Protein AF-A0A4Q3VC29-F1 (afdb_monomer_lite)

pLDDT: mean 74.23, std 16.16, range [42.59, 95.75]

Sequence (102 aa):
MNRKLITTAVLTGAAAFAPSAFAQTTDWTGLYVGVQAGLAKELGKTDRVAFDTNRDGNFNDTVRTTLGADAFSPGFCQGIAKGTTPAAGCRYGADENLGYGV

Radius of gyration: 24.43 Å; chains: 1; bounding box: 48×35×63 Å

Foldseek 3Di:
DDPPPPVPVVVVVVVVVPVVVVQPDPPHDDDDDDKDKDFDDDDDDDPFDFCDPPPPPDRHDFDADPVGHRPQPPGDECADQPDPHCVNPHDHPVVGRMDMDD

Secondary structure (DSSP, 8-state):
--TTSSHHHHHHHHGGG-GGGGG-STT--S-----EEEE--------SPPB-SS-SS---BPPB-TTSSBTTTT---SSEESSSSGGG-EE-----SEEEE-

Structure (mmCIF, N/CA/C/O backbone):
data_AF-A0A4Q3VC29-F1
#
_entry.id   AF-A0A4Q3VC29-F1
#
loop_
_atom_site.group_PDB
_atom_site.id
_atom_site.type_symbol
_atom_site.label_atom_id
_atom_site.label_alt_id
_atom_site.label_comp_id
_atom_site.label_asym_id
_atom_site.label_entity_id
_atom_site.label_seq_id
_atom_site.pdbx_PDB_ins_code
_atom_site.Cartn_x
_atom_site.Cartn_y
_atom_site.Cartn_z
_atom_site.occupancy
_atom_site.B_iso_or_equiv
_atom_site.auth_seq_id
_atom_site.auth_comp_id
_atom_site.auth_asym_id
_atom_site.auth_atom_id
_atom_site.pdbx_PDB_model_num
ATOM 1 N N . MET A 1 1 ? 11.291 -9.204 35.915 1.00 43.94 1 MET A N 1
ATOM 2 C CA . MET A 1 1 ? 10.317 -8.121 36.191 1.00 43.94 1 MET A CA 1
ATOM 3 C C . MET A 1 1 ? 9.031 -8.389 35.421 1.00 43.94 1 MET A C 1
ATOM 5 O O . MET A 1 1 ? 9.073 -8.705 34.238 1.00 43.94 1 MET A O 1
ATOM 9 N N . ASN A 1 2 ? 7.909 -8.358 36.134 1.00 42.59 2 ASN A N 1
ATOM 10 C CA . ASN A 1 2 ? 6.664 -9.054 35.814 1.00 42.59 2 ASN A CA 1
ATOM 11 C C . ASN A 1 2 ? 5.750 -8.234 34.882 1.00 42.59 2 ASN A C 1
ATOM 13 O O . ASN A 1 2 ? 5.061 -7.331 35.338 1.00 42.59 2 ASN A O 1
ATOM 17 N N . ARG A 1 3 ? 5.675 -8.585 33.588 1.00 52.34 3 ARG A N 1
ATOM 18 C CA . ARG A 1 3 ? 4.746 -7.971 32.604 1.00 52.34 3 ARG A CA 1
ATOM 19 C C . ARG A 1 3 ? 3.291 -8.464 32.690 1.00 52.34 3 ARG A C 1
ATOM 21 O O . ARG A 1 3 ? 2.453 -7.986 31.937 1.00 52.34 3 ARG A O 1
ATOM 28 N N . LYS A 1 4 ? 2.976 -9.414 33.578 1.00 49.16 4 LYS A N 1
ATOM 29 C CA . LYS A 1 4 ? 1.670 -10.105 33.610 1.00 49.16 4 LYS A CA 1
ATOM 30 C C . LYS A 1 4 ? 0.578 -9.419 34.445 1.00 49.16 4 LYS A C 1
ATOM 32 O O . LYS A 1 4 ? -0.555 -9.874 34.416 1.00 49.16 4 LYS A O 1
ATOM 37 N N . LEU A 1 5 ? 0.894 -8.346 35.172 1.00 50.22 5 LEU A N 1
ATOM 38 C CA . LEU A 1 5 ? -0.043 -7.718 36.119 1.00 50.22 5 LEU A CA 1
ATOM 39 C C . LEU A 1 5 ? -0.779 -6.484 35.577 1.00 50.22 5 LEU A C 1
ATOM 41 O O . LEU A 1 5 ? -1.750 -6.052 36.185 1.00 50.22 5 LEU A O 1
ATOM 45 N N . ILE A 1 6 ? -0.369 -5.937 34.430 1.00 53.12 6 ILE A N 1
ATOM 46 C CA . ILE A 1 6 ? -0.949 -4.688 33.904 1.00 53.12 6 ILE A CA 1
ATOM 47 C C . ILE A 1 6 ? -2.198 -4.952 33.038 1.00 53.12 6 ILE A C 1
ATOM 49 O O . ILE A 1 6 ? -3.068 -4.094 32.932 1.00 53.12 6 ILE A O 1
ATOM 53 N N . THR A 1 7 ? -2.352 -6.152 32.468 1.00 50.53 7 THR A N 1
ATOM 54 C CA . THR A 1 7 ? -3.447 -6.463 31.527 1.00 50.53 7 THR A CA 1
ATOM 55 C C . THR A 1 7 ? -4.818 -6.616 32.198 1.00 50.53 7 THR A C 1
ATOM 57 O O . THR A 1 7 ? -5.830 -6.281 31.591 1.00 50.53 7 THR A O 1
ATOM 60 N N . THR A 1 8 ? -4.883 -7.065 33.454 1.00 47.84 8 THR A N 1
ATOM 61 C CA . THR A 1 8 ? -6.170 -7.344 34.118 1.00 47.84 8 THR A CA 1
ATOM 62 C C . THR A 1 8 ? -6.872 -6.080 34.626 1.00 47.84 8 THR A C 1
ATOM 64 O O . THR A 1 8 ? -8.092 -6.062 34.705 1.00 47.84 8 THR A O 1
ATOM 67 N N . ALA A 1 9 ? -6.142 -4.999 34.921 1.00 49.22 9 ALA A N 1
ATOM 68 C CA . ALA A 1 9 ? -6.730 -3.788 35.505 1.00 49.22 9 ALA A CA 1
ATOM 69 C C . ALA A 1 9 ? -7.502 -2.912 34.495 1.00 49.22 9 ALA A C 1
ATOM 71 O O . ALA A 1 9 ? -8.382 -2.150 34.890 1.00 49.22 9 ALA A O 1
ATOM 72 N N . VAL A 1 10 ? -7.207 -3.027 33.196 1.00 52.69 10 VAL A N 1
ATOM 73 C CA . VAL A 1 10 ? -7.839 -2.189 32.158 1.00 52.69 10 VAL A CA 1
ATOM 74 C C . VAL A 1 10 ? -9.265 -2.656 31.837 1.00 52.69 10 VAL A C 1
ATOM 76 O O . VAL A 1 10 ? -10.138 -1.830 31.583 1.00 52.69 10 VAL A O 1
ATOM 79 N N . LEU A 1 11 ? -9.540 -3.963 31.918 1.00 50.81 11 LEU A N 1
ATOM 80 C CA . LEU A 1 11 ? -10.870 -4.520 31.637 1.00 50.81 11 LEU A CA 1
ATOM 81 C C . LEU A 1 11 ? -11.876 -4.261 32.767 1.00 50.81 11 LEU A C 1
ATOM 83 O O . LEU A 1 11 ? -13.039 -3.980 32.492 1.00 50.81 11 LEU A O 1
ATOM 87 N N . THR A 1 12 ? -11.444 -4.302 34.029 1.00 51.75 12 THR A N 1
ATOM 88 C CA . THR A 1 12 ? -12.342 -4.109 35.181 1.00 51.75 12 THR A CA 1
ATOM 89 C C . THR A 1 12 ? -12.698 -2.642 35.429 1.00 51.75 12 THR A C 1
ATOM 91 O O . THR A 1 12 ? -13.749 -2.363 35.997 1.00 51.75 12 THR A O 1
ATOM 94 N N . GLY A 1 13 ? -11.856 -1.697 34.995 1.00 51.38 13 GLY A N 1
ATOM 95 C CA . GLY A 1 13 ? -12.117 -0.259 35.127 1.00 51.38 13 GLY A CA 1
ATOM 96 C C . GLY A 1 13 ? -13.056 0.307 34.057 1.00 51.38 13 GLY A C 1
ATOM 97 O O . GLY A 1 13 ? -13.825 1.219 34.345 1.00 51.38 13 GLY A O 1
ATOM 98 N N . ALA A 1 14 ? -13.048 -0.250 32.840 1.00 54.09 14 ALA A N 1
ATOM 99 C CA . ALA A 1 14 ? -13.849 0.262 31.723 1.00 54.09 14 ALA A CA 1
ATOM 100 C C . ALA A 1 14 ? -15.368 0.162 31.965 1.00 54.09 14 ALA A C 1
ATOM 102 O O . ALA A 1 14 ? -16.117 1.045 31.553 1.00 54.09 14 ALA A O 1
ATOM 103 N N . ALA A 1 15 ? -15.823 -0.868 32.686 1.00 53.09 15 ALA A N 1
ATOM 104 C CA . ALA A 1 15 ? -17.241 -1.063 32.990 1.00 53.09 15 ALA A CA 1
ATOM 105 C C . ALA A 1 15 ? -17.821 0.021 33.922 1.00 53.09 15 ALA A C 1
ATOM 107 O O . ALA A 1 15 ? -19.007 0.328 33.840 1.00 53.09 15 ALA A O 1
ATOM 108 N N . ALA A 1 16 ? -16.994 0.635 34.776 1.00 55.47 16 ALA A N 1
ATOM 109 C CA . ALA A 1 16 ? -17.433 1.677 35.708 1.00 55.47 16 ALA A CA 1
ATOM 110 C C . ALA A 1 16 ? -17.610 3.061 35.047 1.00 55.47 16 ALA A C 1
ATOM 112 O O . ALA A 1 16 ? -18.254 3.932 35.626 1.00 55.47 16 ALA A O 1
ATOM 113 N N . PHE A 1 17 ? -17.076 3.260 33.835 1.00 54.44 17 PHE A N 1
ATOM 114 C CA . PHE A 1 17 ? -17.143 4.519 33.079 1.00 54.44 17 PHE A CA 1
ATOM 115 C C . PHE A 1 17 ? -18.022 4.431 31.820 1.00 54.44 17 PHE A C 1
ATOM 117 O O . PHE A 1 17 ? -17.950 5.306 30.960 1.00 54.44 17 PHE A O 1
ATOM 124 N N . ALA A 1 18 ? -18.869 3.402 31.708 1.00 57.47 18 ALA A N 1
ATOM 125 C CA . ALA A 1 18 ? -19.815 3.232 30.606 1.00 57.47 18 ALA A CA 1
ATOM 126 C C . ALA A 1 18 ? -21.266 3.462 31.081 1.00 57.47 18 ALA A C 1
ATOM 128 O O . ALA A 1 18 ? -22.019 2.496 31.213 1.00 57.47 18 ALA A O 1
ATOM 129 N N . PRO A 1 19 ? -21.704 4.715 31.337 1.00 57.78 19 PRO A N 1
ATOM 130 C CA . PRO A 1 19 ? -23.096 5.015 31.693 1.00 57.78 19 PRO A CA 1
ATOM 131 C C . PRO A 1 19 ? -24.095 4.474 30.651 1.00 57.78 19 PRO A C 1
ATOM 133 O O . PRO A 1 19 ? -25.207 4.086 30.998 1.00 57.78 19 PRO A O 1
ATOM 136 N N . SER A 1 20 ? -23.665 4.355 29.390 1.00 57.38 20 SER A N 1
ATOM 137 C CA . SER A 1 20 ? -24.401 3.723 28.291 1.00 57.38 20 SER A CA 1
ATOM 138 C C . SER A 1 20 ? -24.739 2.246 28.519 1.00 57.38 20 SER A C 1
ATOM 140 O O . SER A 1 20 ? -25.774 1.792 28.040 1.00 57.38 20 SER A O 1
ATOM 142 N N . ALA A 1 21 ? -23.922 1.492 29.262 1.00 58.00 21 ALA A N 1
ATOM 143 C CA . ALA A 1 21 ? -24.203 0.090 29.580 1.00 58.00 21 ALA A CA 1
ATOM 144 C C . ALA A 1 21 ? -25.391 -0.056 30.553 1.00 58.00 21 ALA A C 1
ATOM 146 O O . ALA A 1 21 ? -26.137 -1.027 30.475 1.00 58.00 21 ALA A O 1
ATOM 147 N N . PHE A 1 22 ? -25.623 0.939 31.418 1.00 57.69 22 PHE A N 1
ATOM 148 C CA . PHE A 1 22 ? -26.772 0.970 32.335 1.00 57.69 22 PHE A CA 1
ATOM 149 C C . PHE A 1 22 ? -28.092 1.332 31.635 1.00 57.69 22 PHE A C 1
ATOM 151 O O . PHE A 1 22 ? -29.161 1.095 32.190 1.00 57.69 22 PHE A O 1
ATOM 158 N N . ALA A 1 23 ? -28.020 1.865 30.412 1.00 59.12 23 ALA A N 1
ATOM 159 C CA . ALA A 1 23 ? -29.162 2.172 29.553 1.00 59.12 23 ALA A CA 1
ATOM 160 C C . ALA A 1 23 ? -29.523 1.027 28.582 1.00 59.12 23 ALA A C 1
ATOM 162 O O . ALA A 1 23 ? -30.377 1.203 27.721 1.00 59.12 23 ALA A O 1
ATOM 163 N N . GLN A 1 24 ? -28.889 -0.148 28.691 1.00 64.81 24 GLN A N 1
ATOM 164 C CA . GLN A 1 24 ? -29.152 -1.293 27.803 1.00 64.81 24 GLN A CA 1
ATOM 165 C C . GLN A 1 24 ? -30.439 -2.065 28.139 1.00 64.81 24 GLN A C 1
ATOM 167 O O . GLN A 1 24 ? -30.698 -3.114 27.548 1.00 64.81 24 GLN A O 1
ATOM 172 N N . THR A 1 25 ? -31.247 -1.584 29.088 1.00 70.06 25 THR A N 1
ATOM 173 C CA . THR A 1 25 ? -32.563 -2.167 29.355 1.00 70.06 25 THR A CA 1
ATOM 174 C C . THR A 1 25 ? -33.545 -1.740 28.268 1.00 70.06 25 THR A C 1
ATOM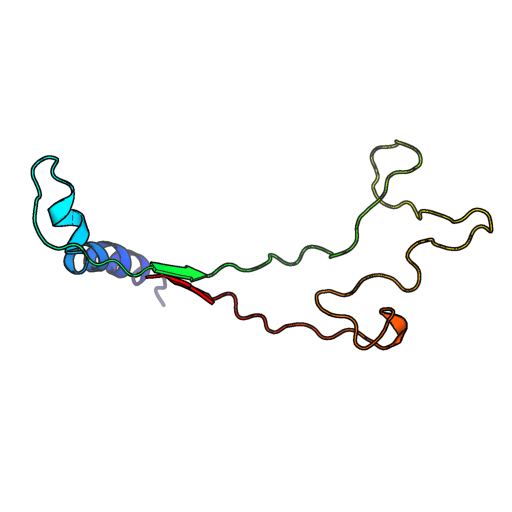 176 O O . THR A 1 25 ? -33.469 -0.635 27.733 1.00 70.06 25 THR A O 1
ATOM 179 N N . THR A 1 26 ? -34.498 -2.609 27.942 1.00 68.31 26 THR A N 1
ATOM 180 C CA . THR A 1 26 ? -35.533 -2.343 26.927 1.00 68.31 26 THR A CA 1
ATOM 181 C C . THR A 1 26 ? -36.436 -1.157 27.263 1.00 68.31 26 THR A C 1
ATOM 183 O O . THR A 1 26 ? -37.140 -0.657 26.392 1.00 68.31 26 THR A O 1
ATOM 186 N N . ASP A 1 27 ? -36.395 -0.702 28.514 1.00 78.94 27 ASP A N 1
ATOM 187 C CA . ASP A 1 27 ? -37.357 0.227 29.098 1.00 78.94 27 ASP A CA 1
ATOM 188 C C . ASP A 1 27 ? -36.739 1.622 29.330 1.00 78.94 27 ASP A C 1
ATOM 190 O O . ASP A 1 27 ? -37.366 2.501 29.923 1.00 78.94 27 ASP A O 1
ATOM 194 N N . TRP A 1 28 ? -35.490 1.839 28.900 1.00 79.06 28 TRP A N 1
ATOM 195 C CA . TRP A 1 28 ? -34.784 3.108 29.067 1.00 79.06 28 TRP A CA 1
ATOM 196 C C . TRP A 1 28 ? -35.318 4.201 28.127 1.00 79.06 28 TRP A C 1
ATOM 198 O O . TRP A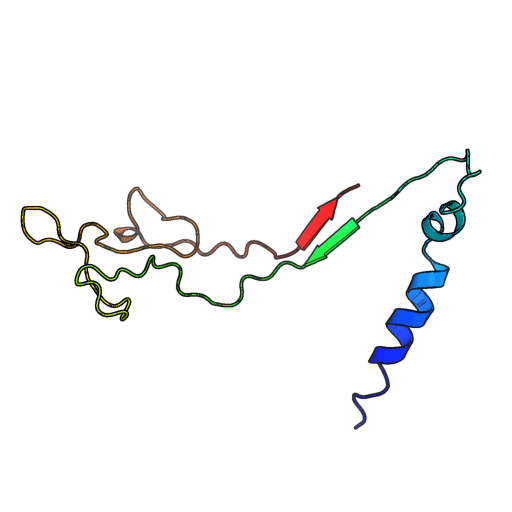 1 28 ? -35.348 4.039 26.910 1.00 79.06 28 TRP A O 1
ATOM 208 N N . THR A 1 29 ? -35.666 5.364 28.687 1.00 77.88 29 THR A N 1
ATOM 209 C CA . THR A 1 29 ? -36.176 6.529 27.933 1.00 77.88 29 THR A CA 1
ATOM 210 C C . THR A 1 29 ? -35.365 7.811 28.157 1.00 77.88 29 THR A C 1
ATOM 212 O O . THR A 1 29 ? -35.807 8.900 27.792 1.00 77.88 29 THR A O 1
ATOM 215 N N . GLY A 1 30 ? -34.213 7.717 28.824 1.00 77.75 30 GLY A N 1
ATOM 216 C CA . GLY A 1 30 ? -33.376 8.868 29.168 1.00 77.75 30 GLY A CA 1
ATOM 217 C C . GLY A 1 30 ? -32.409 9.281 28.053 1.00 77.75 30 GLY A C 1
ATOM 218 O O . GLY A 1 30 ? -32.222 8.576 27.062 1.00 77.75 30 GLY A O 1
ATOM 219 N N . LEU A 1 31 ? -31.755 10.432 28.234 1.00 76.38 31 LEU A N 1
ATOM 220 C CA . LEU A 1 31 ? -30.746 10.943 27.301 1.00 76.38 31 LEU A CA 1
ATOM 221 C C . LEU A 1 31 ? -29.562 9.970 27.173 1.00 76.38 31 LEU A C 1
ATOM 223 O O . LEU A 1 31 ? -29.023 9.508 28.178 1.00 76.38 31 LEU A O 1
ATOM 227 N N . TYR A 1 32 ? -29.131 9.718 25.937 1.00 71.56 32 TYR A N 1
ATOM 228 C CA . TYR A 1 32 ? -27.969 8.895 25.612 1.00 71.56 32 TYR A CA 1
ATOM 229 C C . TYR A 1 32 ? -26.964 9.705 24.788 1.00 71.56 32 TYR A C 1
ATOM 231 O O . TYR A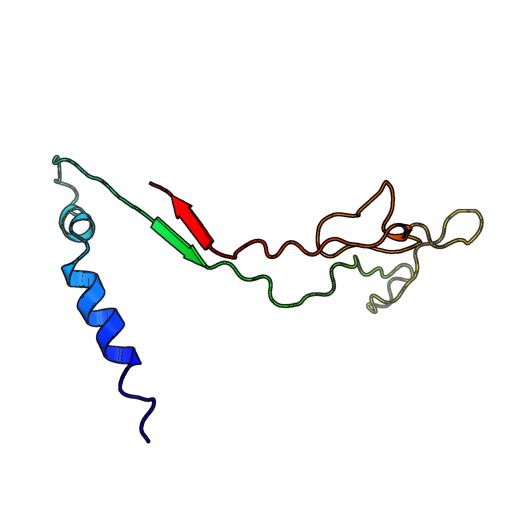 1 32 ? -27.332 10.312 23.784 1.00 71.56 32 TYR A O 1
ATOM 239 N N . VAL A 1 33 ? -25.694 9.694 25.198 1.00 75.81 33 VAL A N 1
ATOM 240 C CA . VAL A 1 33 ? -24.567 10.265 24.446 1.00 75.81 33 VAL A CA 1
ATOM 241 C C . VAL A 1 33 ? -23.454 9.223 24.427 1.00 75.81 33 VAL A C 1
ATOM 243 O O . VAL A 1 33 ? -23.110 8.665 25.470 1.00 75.81 33 VAL A O 1
ATOM 246 N N . GLY A 1 34 ? -22.911 8.948 23.243 1.00 72.50 34 GLY A N 1
ATOM 247 C CA . GLY A 1 34 ? -21.791 8.038 23.043 1.00 72.50 34 GLY A CA 1
ATOM 248 C C . GLY A 1 34 ? -20.614 8.769 22.412 1.00 72.50 34 GLY A C 1
ATOM 249 O O . GLY A 1 34 ? -20.792 9.751 21.708 1.00 72.50 34 GLY A O 1
ATOM 250 N N . VAL A 1 35 ? -19.406 8.294 22.689 1.00 77.31 35 VAL A N 1
ATOM 251 C CA . VAL A 1 35 ? -18.212 8.632 21.912 1.00 77.31 35 VAL A CA 1
ATOM 252 C C . VAL A 1 35 ? -17.460 7.334 21.664 1.00 77.31 35 VAL A C 1
ATOM 254 O O . VAL A 1 35 ? -17.418 6.461 22.535 1.00 77.31 35 VAL A O 1
ATOM 257 N N . GLN A 1 36 ? -16.891 7.182 20.477 1.00 76.06 36 GLN A N 1
ATOM 258 C CA . GLN A 1 36 ? -16.096 6.017 20.110 1.00 76.06 36 GLN A CA 1
ATOM 259 C C . GLN A 1 36 ? -14.760 6.464 19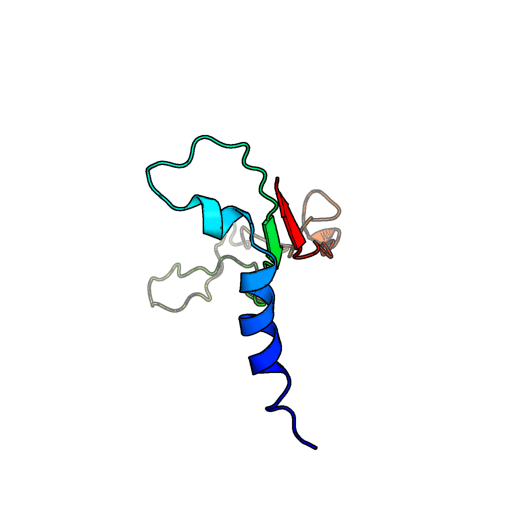.528 1.00 76.06 36 GLN A C 1
ATOM 261 O O . GLN A 1 36 ? -14.680 7.464 18.819 1.00 76.06 36 GLN A O 1
ATOM 266 N N . ALA A 1 37 ? -13.701 5.741 19.872 1.00 82.12 37 ALA A N 1
ATOM 267 C CA . ALA A 1 37 ? -12.373 5.931 19.317 1.00 82.12 37 ALA A CA 1
ATOM 268 C C . ALA A 1 37 ? -11.734 4.561 19.085 1.00 82.12 37 ALA A C 1
ATOM 270 O O . ALA A 1 37 ? -11.909 3.639 19.885 1.00 82.12 37 ALA A O 1
ATOM 271 N N . GLY A 1 38 ? -10.997 4.427 17.990 1.00 75.25 38 GLY A N 1
ATOM 272 C CA . GLY A 1 38 ? -10.396 3.180 17.548 1.00 75.25 38 GLY A CA 1
ATOM 273 C C . GLY A 1 38 ? -9.028 3.397 16.919 1.00 75.25 38 GLY A C 1
ATOM 274 O O . GLY A 1 38 ? -8.716 4.471 16.412 1.00 75.25 38 GLY A O 1
ATOM 275 N N . LEU A 1 39 ? -8.215 2.343 16.963 1.00 75.62 39 LEU A N 1
ATOM 276 C CA . LEU A 1 39 ? -6.925 2.271 16.291 1.00 75.62 39 LEU A CA 1
ATOM 277 C C . LEU A 1 39 ? -6.997 1.223 15.174 1.00 75.62 39 LEU A C 1
ATOM 279 O O . LEU A 1 39 ? -7.234 0.051 15.457 1.00 75.62 39 LEU A O 1
ATOM 283 N N . ALA A 1 40 ? -6.762 1.613 13.927 1.00 69.31 40 ALA A N 1
ATOM 284 C CA . ALA A 1 40 ? -6.726 0.733 12.765 1.00 69.31 40 ALA A CA 1
ATOM 285 C C . ALA A 1 40 ? -5.355 0.825 12.099 1.00 69.31 40 ALA A C 1
ATOM 287 O O . ALA A 1 40 ? -5.052 1.839 11.495 1.00 69.31 40 ALA A O 1
ATOM 288 N N . LYS A 1 41 ? -4.522 -0.213 12.229 1.00 67.50 41 LYS A N 1
ATOM 289 C CA . LYS A 1 41 ? -3.185 -0.263 11.622 1.00 67.50 41 LYS A CA 1
ATOM 290 C C . LYS A 1 41 ? -3.155 -1.219 10.439 1.00 67.50 41 LYS A C 1
ATOM 292 O O . LYS A 1 41 ? -3.420 -2.408 10.611 1.00 67.50 41 LYS A O 1
ATOM 297 N N . GLU A 1 42 ? -2.710 -0.727 9.288 1.00 65.19 42 GLU A N 1
ATOM 298 C CA . GLU A 1 42 ? -2.360 -1.566 8.143 1.00 65.19 42 GLU A CA 1
ATOM 299 C C . GLU A 1 42 ? -1.147 -2.449 8.509 1.00 65.19 42 GLU A C 1
ATOM 301 O O . GLU A 1 42 ? -0.057 -1.962 8.837 1.00 65.19 42 GLU A O 1
ATOM 306 N N . LEU A 1 43 ? -1.318 -3.774 8.507 1.00 58.47 43 LEU A N 1
ATOM 307 C CA . LEU A 1 43 ? -0.235 -4.718 8.793 1.00 58.47 43 LEU A CA 1
ATOM 308 C C . LEU A 1 43 ? 0.562 -5.007 7.519 1.00 58.47 43 LEU A C 1
ATOM 310 O O . LEU A 1 43 ? 0.407 -6.068 6.925 1.00 58.47 43 LEU A O 1
ATOM 314 N N . GLY A 1 44 ? 1.411 -4.052 7.126 1.00 55.81 44 GLY A N 1
ATOM 315 C CA . GLY A 1 44 ? 2.606 -4.256 6.294 1.00 55.81 44 GLY A CA 1
ATOM 316 C C . GLY A 1 44 ? 2.447 -5.172 5.081 1.00 55.81 44 GLY A C 1
ATOM 317 O O . GLY A 1 44 ? 3.356 -5.952 4.793 1.00 55.81 44 GLY A O 1
ATOM 318 N N . LYS A 1 45 ? 1.307 -5.122 4.387 1.00 58.25 45 LYS A N 1
ATOM 319 C CA . LYS A 1 45 ? 1.166 -5.823 3.115 1.00 58.25 45 LYS A CA 1
ATOM 320 C C . LYS A 1 45 ? 1.863 -5.010 2.032 1.00 58.25 45 LYS A C 1
ATOM 322 O O . LYS A 1 45 ? 1.950 -3.789 2.100 1.00 58.25 45 LYS A O 1
ATOM 327 N N . THR A 1 46 ? 2.420 -5.709 1.052 1.00 63.41 46 THR A N 1
ATOM 328 C CA . THR A 1 46 ? 2.915 -5.074 -0.164 1.00 63.41 46 THR A CA 1
ATOM 329 C C . THR A 1 46 ? 1.719 -4.456 -0.884 1.00 63.41 46 THR A C 1
ATOM 331 O O . THR A 1 46 ? 0.849 -5.201 -1.325 1.00 63.41 46 THR A O 1
ATOM 334 N N . ASP A 1 47 ? 1.694 -3.134 -1.062 1.00 67.62 47 ASP A N 1
ATOM 335 C CA . ASP A 1 47 ? 0.631 -2.412 -1.795 1.00 67.62 47 ASP A CA 1
ATOM 336 C C . ASP A 1 47 ? 0.689 -2.627 -3.316 1.00 67.62 47 ASP A C 1
ATOM 338 O O . ASP A 1 47 ? 0.255 -1.793 -4.111 1.00 67.62 47 ASP A O 1
ATOM 342 N N . ARG A 1 48 ? 1.260 -3.756 -3.746 1.00 77.50 48 ARG A N 1
ATOM 343 C CA . ARG A 1 48 ? 1.230 -4.180 -5.137 1.00 77.50 48 ARG A CA 1
ATOM 344 C C . ARG A 1 48 ? 0.058 -5.125 -5.318 1.00 77.50 48 ARG A C 1
ATOM 346 O O . ARG A 1 48 ? -0.116 -6.077 -4.555 1.00 77.50 48 ARG A O 1
ATOM 353 N N . VAL A 1 49 ? -0.669 -4.925 -6.405 1.00 85.56 49 VAL A N 1
ATOM 354 C CA . VAL A 1 49 ? -1.536 -5.976 -6.923 1.00 85.56 49 VAL A CA 1
ATOM 355 C C . VAL A 1 49 ? -0.630 -7.052 -7.513 1.00 85.56 49 VAL A C 1
ATOM 357 O O . VAL A 1 49 ? 0.214 -6.773 -8.363 1.00 85.56 49 VAL A O 1
ATOM 360 N N . ALA A 1 50 ? -0.743 -8.267 -6.990 1.00 89.06 50 ALA A N 1
ATOM 361 C CA . ALA A 1 50 ? -0.004 -9.417 -7.481 1.00 89.06 50 ALA A CA 1
ATOM 362 C C . ALA A 1 50 ? -0.851 -10.135 -8.538 1.00 89.06 50 ALA A C 1
ATOM 364 O O . ALA A 1 50 ? -2.059 -10.291 -8.355 1.00 89.06 50 ALA A O 1
ATOM 365 N N . PHE A 1 51 ? -0.225 -10.552 -9.636 1.00 92.44 51 PHE A N 1
ATOM 366 C CA . PHE A 1 51 ? -0.916 -11.163 -10.765 1.00 92.44 51 PHE A CA 1
ATOM 367 C C . PHE A 1 51 ? -0.407 -12.576 -11.008 1.00 92.44 51 PHE A C 1
ATOM 369 O O . PHE A 1 51 ? 0.771 -12.861 -10.807 1.00 92.44 51 PHE A O 1
ATOM 376 N N . ASP A 1 52 ? -1.324 -13.418 -11.460 1.00 94.31 52 ASP A N 1
ATOM 377 C CA . ASP A 1 52 ? -1.087 -14.760 -11.972 1.00 94.31 52 ASP A CA 1
ATOM 378 C C . ASP A 1 52 ? -1.743 -14.804 -13.362 1.00 94.31 52 ASP A C 1
ATOM 380 O O . ASP A 1 52 ? -2.960 -14.949 -13.512 1.00 94.31 52 ASP A O 1
ATOM 384 N N . THR A 1 53 ? -0.948 -14.509 -14.386 1.00 94.31 53 THR A N 1
ATOM 385 C CA . THR A 1 53 ? -1.401 -14.422 -15.780 1.00 94.31 53 THR A CA 1
ATOM 386 C C . THR A 1 53 ? -1.387 -15.781 -16.471 1.00 94.31 53 THR A C 1
ATOM 388 O O . THR A 1 53 ? -2.116 -15.967 -17.449 1.00 94.31 53 THR A O 1
ATOM 391 N N . ASN A 1 54 ? -0.598 -16.732 -15.960 1.00 94.94 54 ASN A N 1
ATOM 392 C CA . ASN A 1 54 ? -0.476 -18.091 -16.487 1.00 94.94 54 ASN A CA 1
ATOM 393 C C . ASN A 1 54 ? -1.386 -19.120 -15.767 1.00 94.94 54 ASN A C 1
ATOM 395 O O . ASN A 1 54 ? -1.566 -20.226 -16.281 1.00 94.94 54 ASN A O 1
ATOM 399 N N . ARG A 1 55 ? -2.035 -18.721 -14.663 1.00 94.69 55 ARG A N 1
ATOM 400 C CA . ARG A 1 55 ? -2.959 -19.494 -13.812 1.00 94.69 55 ARG A CA 1
ATOM 401 C C . ARG A 1 55 ? -2.314 -20.679 -13.093 1.00 94.69 55 ARG A C 1
ATOM 403 O O . ARG A 1 55 ? -2.966 -21.712 -12.921 1.00 94.69 55 ARG A O 1
ATOM 410 N N . ASP A 1 56 ? -1.053 -20.561 -12.696 1.00 95.75 56 ASP A N 1
ATOM 411 C CA . ASP A 1 56 ? -0.321 -21.621 -11.992 1.00 95.75 56 ASP A CA 1
ATOM 412 C C . ASP A 1 56 ? -0.465 -21.571 -10.456 1.00 95.75 56 ASP A C 1
ATOM 414 O O . ASP A 1 56 ? -0.028 -22.492 -9.761 1.00 95.75 56 ASP A O 1
ATOM 418 N N . GLY A 1 57 ? -1.131 -20.539 -9.925 1.00 94.81 57 GLY A N 1
ATOM 419 C CA . GLY A 1 57 ? -1.329 -20.308 -8.494 1.00 94.81 57 GLY A CA 1
ATOM 420 C C . GLY A 1 57 ? -0.233 -19.466 -7.832 1.00 94.81 57 GLY A C 1
ATOM 421 O O . GLY A 1 57 ? -0.369 -19.120 -6.653 1.00 94.81 57 GLY A O 1
ATOM 422 N N . ASN A 1 58 ? 0.821 -19.091 -8.562 1.00 94.94 58 ASN A N 1
ATOM 423 C CA . ASN A 1 58 ? 1.886 -18.211 -8.101 1.00 94.94 58 ASN A CA 1
ATOM 424 C C . ASN A 1 58 ? 1.654 -16.778 -8.601 1.00 94.94 58 ASN A C 1
ATOM 426 O O . ASN A 1 58 ? 1.700 -16.473 -9.785 1.00 94.94 58 ASN A O 1
ATOM 430 N N . PHE A 1 59 ? 1.480 -15.839 -7.671 1.00 92.50 59 PHE A N 1
ATOM 431 C CA . PHE A 1 59 ? 1.172 -14.444 -8.005 1.00 92.50 59 PHE A CA 1
ATOM 432 C C . PHE A 1 59 ? 2.441 -13.588 -8.177 1.00 92.50 59 PHE A C 1
ATOM 434 O O . PHE A 1 59 ? 2.720 -12.657 -7.405 1.00 92.50 59 PHE A O 1
ATOM 441 N N . ASN A 1 60 ? 3.266 -13.932 -9.164 1.00 91.75 60 ASN A N 1
ATOM 442 C CA . ASN A 1 60 ? 4.544 -13.275 -9.453 1.00 91.75 60 ASN A CA 1
ATOM 443 C C . ASN A 1 60 ? 4.683 -12.774 -10.901 1.00 91.75 60 ASN A C 1
ATOM 445 O O . ASN A 1 60 ? 5.772 -12.334 -11.277 1.00 91.75 60 ASN A O 1
ATOM 449 N N . ASP A 1 61 ? 3.595 -12.761 -11.668 1.00 94.19 61 ASP A N 1
ATOM 450 C CA . ASP A 1 61 ? 3.614 -12.373 -13.073 1.00 94.19 61 ASP A CA 1
ATOM 451 C C . ASP A 1 61 ? 3.571 -10.856 -13.294 1.00 94.19 61 ASP A C 1
ATOM 453 O O . ASP A 1 61 ? 2.958 -10.089 -12.547 1.00 94.19 61 ASP A O 1
ATOM 457 N N . THR A 1 62 ? 4.198 -10.426 -14.393 1.00 93.62 62 THR A N 1
ATOM 458 C CA . THR A 1 62 ? 4.123 -9.051 -14.901 1.00 93.62 62 THR A CA 1
ATOM 459 C C . THR A 1 62 ? 3.052 -8.950 -15.978 1.00 93.62 62 THR A C 1
ATOM 461 O O . THR A 1 62 ? 3.163 -9.581 -17.033 1.00 93.62 62 THR A O 1
ATOM 464 N N . VAL A 1 63 ? 2.065 -8.083 -15.758 1.00 94.38 63 VAL A N 1
ATOM 465 C CA . VAL A 1 63 ? 1.090 -7.716 -16.789 1.00 94.38 63 VAL A CA 1
ATOM 466 C C . VAL A 1 63 ? 1.772 -6.812 -17.810 1.00 94.38 63 VAL A C 1
ATOM 468 O O . VAL A 1 63 ? 2.265 -5.738 -17.471 1.00 94.38 63 VAL A O 1
ATOM 471 N N . ARG A 1 64 ? 1.812 -7.248 -19.071 1.00 95.56 64 ARG A N 1
ATOM 472 C CA . ARG A 1 64 ? 2.485 -6.526 -20.156 1.00 95.56 64 ARG A CA 1
ATOM 473 C C . ARG A 1 64 ? 1.488 -5.882 -21.114 1.00 95.56 64 ARG A C 1
ATOM 475 O O . ARG A 1 64 ? 0.448 -6.458 -21.420 1.00 95.56 64 ARG A O 1
ATOM 482 N N . THR A 1 65 ? 1.824 -4.694 -21.607 1.00 94.25 65 THR A N 1
ATOM 483 C CA . THR A 1 65 ? 1.115 -4.024 -22.704 1.00 94.25 65 THR A CA 1
ATOM 484 C C . THR A 1 65 ? 1.330 -4.769 -24.022 1.00 94.25 65 THR A C 1
ATOM 486 O O . THR A 1 65 ? 2.170 -5.665 -24.121 1.00 94.25 65 THR A O 1
ATOM 489 N N . THR A 1 66 ? 0.617 -4.365 -25.075 1.00 95.06 66 THR A N 1
ATOM 490 C CA . THR A 1 66 ? 0.779 -4.936 -26.423 1.00 95.06 66 THR A CA 1
ATOM 491 C C . THR A 1 66 ? 2.202 -4.797 -26.975 1.00 95.06 66 THR A C 1
ATOM 493 O O . THR A 1 66 ? 2.618 -5.612 -27.792 1.00 95.06 66 THR A O 1
ATOM 496 N N . LEU A 1 67 ? 2.963 -3.803 -26.504 1.00 95.00 67 LEU A N 1
ATOM 497 C CA . LEU A 1 67 ? 4.368 -3.579 -26.861 1.00 95.00 67 LEU A CA 1
ATOM 498 C C . LEU A 1 67 ? 5.355 -4.271 -25.899 1.00 95.00 67 LEU A C 1
ATOM 500 O O . LEU A 1 67 ? 6.561 -4.073 -26.008 1.00 95.00 67 LEU A O 1
ATOM 504 N N . GLY A 1 68 ? 4.865 -5.066 -24.943 1.00 92.81 68 GLY A N 1
ATOM 505 C CA . GLY A 1 68 ? 5.684 -5.861 -24.022 1.00 92.81 68 GLY A CA 1
ATOM 506 C C . GLY A 1 68 ? 6.185 -5.126 -22.773 1.00 92.81 68 GLY A C 1
ATOM 507 O O . GLY A 1 68 ? 6.827 -5.751 -21.928 1.00 92.81 68 GLY A O 1
ATOM 508 N N . ALA A 1 69 ? 5.887 -3.833 -22.621 1.00 95.25 69 ALA A N 1
ATOM 509 C CA . ALA A 1 69 ? 6.235 -3.065 -21.422 1.00 95.25 69 ALA A CA 1
ATOM 510 C C . ALA A 1 69 ? 5.343 -3.450 -20.231 1.00 95.25 69 ALA A C 1
ATOM 512 O O . ALA A 1 69 ? 4.183 -3.795 -20.436 1.00 95.25 69 ALA A O 1
ATOM 513 N N . ASP A 1 70 ? 5.849 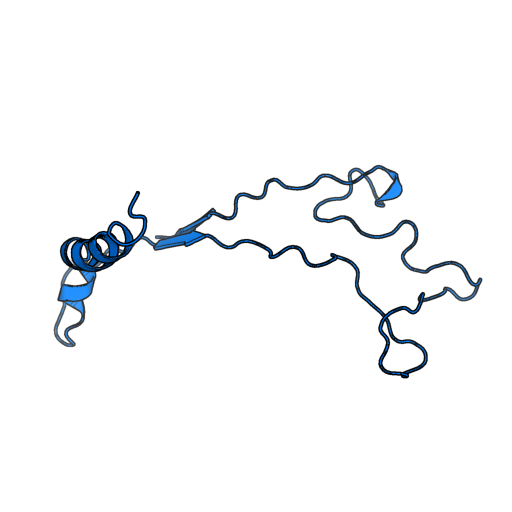-3.349 -18.999 1.00 92.62 70 ASP A N 1
ATOM 514 C CA . ASP A 1 70 ? 5.027 -3.509 -17.791 1.00 92.62 70 ASP A CA 1
ATOM 515 C C . ASP A 1 70 ? 3.933 -2.429 -17.751 1.00 92.62 70 ASP A C 1
ATOM 517 O O . ASP A 1 70 ? 4.226 -1.231 -17.791 1.00 92.62 70 ASP A O 1
ATOM 521 N N . ALA A 1 71 ? 2.673 -2.866 -17.692 1.00 93.25 71 ALA A N 1
ATOM 522 C CA . ALA A 1 71 ? 1.495 -2.005 -17.701 1.00 93.25 71 ALA A CA 1
ATOM 523 C C . ALA A 1 71 ? 1.390 -1.103 -16.461 1.00 93.25 71 ALA A C 1
ATOM 525 O O . ALA A 1 71 ? 0.704 -0.084 -16.511 1.00 93.25 71 ALA A O 1
ATOM 526 N N . PHE A 1 72 ? 2.071 -1.461 -15.372 1.00 90.81 72 PHE A N 1
ATOM 527 C CA . PHE A 1 72 ? 2.065 -0.717 -14.115 1.00 90.81 72 PHE A CA 1
ATOM 528 C C . PHE A 1 72 ? 3.401 -0.030 -13.823 1.00 90.81 72 PHE A C 1
ATOM 530 O O . PHE A 1 72 ? 3.567 0.527 -12.742 1.00 90.81 72 PHE A O 1
ATOM 537 N N . SER A 1 73 ? 4.349 -0.020 -14.767 1.00 90.31 73 SER A N 1
ATOM 538 C CA . SER A 1 73 ? 5.599 0.734 -14.619 1.00 90.31 73 SER A CA 1
ATOM 539 C C . SER A 1 73 ? 5.310 2.229 -14.403 1.00 90.31 73 SER A C 1
ATOM 541 O O . SER A 1 73 ? 4.482 2.797 -15.121 1.00 90.31 73 SER A O 1
ATOM 543 N N . PRO A 1 74 ? 5.966 2.903 -13.437 1.00 89.75 74 PRO A N 1
ATOM 544 C CA . PRO A 1 74 ? 7.126 2.465 -12.645 1.00 89.75 74 PRO A CA 1
ATOM 545 C C . PRO A 1 74 ? 6.794 1.683 -11.359 1.00 89.75 74 PRO A C 1
ATOM 547 O O . PRO A 1 74 ? 7.709 1.299 -10.633 1.00 89.75 74 PRO A O 1
ATOM 550 N N . GLY A 1 75 ? 5.519 1.479 -11.037 1.00 89.62 75 GLY A N 1
ATOM 551 C CA . GLY A 1 75 ? 5.067 0.722 -9.873 1.00 89.62 75 GLY A CA 1
ATOM 552 C C . GLY A 1 75 ? 3.896 1.388 -9.155 1.00 89.62 75 GLY A C 1
ATOM 553 O O . GLY A 1 75 ? 3.094 2.099 -9.756 1.00 89.62 75 GLY A O 1
ATOM 554 N N . PHE A 1 76 ? 3.827 1.169 -7.842 1.00 86.00 76 PHE A N 1
ATOM 555 C CA . PHE A 1 76 ? 2.770 1.654 -6.951 1.00 86.00 76 PHE A CA 1
ATOM 556 C C . PHE A 1 76 ? 3.368 2.469 -5.796 1.00 86.00 76 PHE A C 1
ATOM 558 O O . PHE A 1 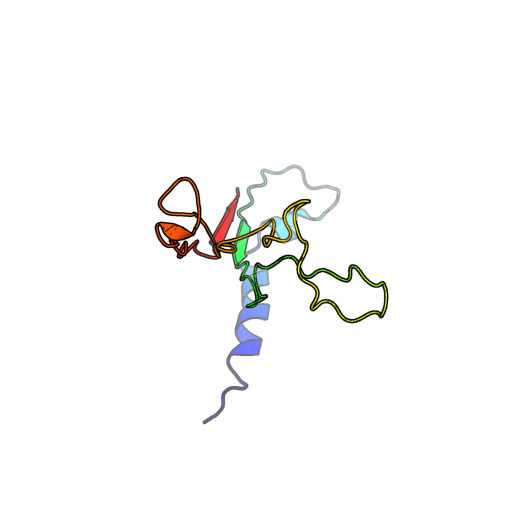76 ? 4.540 2.299 -5.454 1.00 86.00 76 PHE A O 1
ATOM 565 N N . CYS A 1 77 ? 2.562 3.334 -5.176 1.00 84.19 77 CYS A N 1
ATOM 566 C CA . CYS A 1 77 ? 2.919 4.032 -3.940 1.00 84.19 77 CYS A CA 1
ATOM 567 C C . CYS A 1 77 ? 2.095 3.505 -2.763 1.00 84.19 77 CYS A C 1
ATOM 569 O O . CYS A 1 77 ? 0.881 3.370 -2.877 1.00 84.19 77 CYS A O 1
ATOM 571 N N . GLN A 1 78 ? 2.743 3.317 -1.611 1.00 78.25 78 GLN A N 1
ATOM 572 C CA . GLN A 1 78 ? 2.078 3.153 -0.315 1.00 78.25 78 GLN A CA 1
ATOM 573 C C . GLN A 1 78 ? 1.608 4.531 0.175 1.00 78.25 78 GLN A C 1
ATOM 575 O O . GLN A 1 78 ? 2.308 5.226 0.916 1.00 78.25 78 GLN A O 1
ATOM 580 N N . GLY A 1 79 ? 0.474 4.981 -0.359 1.00 77.31 79 GLY A N 1
ATOM 581 C CA . GLY A 1 79 ? -0.063 6.325 -0.161 1.00 77.31 79 GLY A CA 1
ATOM 582 C C . GLY A 1 79 ? -0.136 7.109 -1.469 1.00 77.31 79 GLY A C 1
ATOM 583 O O . GLY A 1 79 ? -0.558 6.593 -2.502 1.00 77.31 79 GLY A O 1
ATOM 584 N N . ILE A 1 80 ? 0.268 8.379 -1.438 1.00 80.75 80 ILE A N 1
ATOM 585 C CA . ILE A 1 80 ? 0.024 9.315 -2.545 1.00 80.75 80 ILE A CA 1
ATOM 586 C C . ILE A 1 80 ? 1.308 9.529 -3.358 1.00 80.75 80 ILE A C 1
ATOM 588 O O . ILE A 1 80 ? 2.368 9.830 -2.802 1.00 80.75 80 ILE A O 1
ATOM 592 N N . ALA A 1 81 ? 1.219 9.414 -4.687 1.00 87.88 81 ALA A N 1
ATOM 593 C CA . ALA A 1 81 ? 2.309 9.783 -5.590 1.00 87.88 81 ALA A CA 1
ATOM 594 C C . ALA A 1 81 ? 2.537 11.305 -5.577 1.00 87.88 81 ALA A C 1
ATOM 596 O O . ALA A 1 81 ? 1.591 12.088 -5.584 1.00 87.88 81 ALA A O 1
ATOM 597 N N . LYS A 1 82 ? 3.799 11.750 -5.589 1.00 89.69 82 LYS A N 1
ATOM 598 C CA . LYS A 1 82 ? 4.150 13.186 -5.610 1.00 89.69 82 LYS A CA 1
ATOM 599 C C . LYS A 1 82 ? 3.931 13.855 -6.977 1.00 89.69 82 LYS A C 1
ATOM 601 O O . LYS A 1 82 ? 4.172 15.049 -7.116 1.00 89.69 82 LYS A O 1
ATOM 606 N N . GLY A 1 83 ? 3.487 13.098 -7.976 1.00 86.69 83 GLY A N 1
ATOM 607 C CA . GLY A 1 83 ? 3.169 13.562 -9.322 1.00 86.69 83 GLY A CA 1
ATOM 608 C C . GLY A 1 83 ? 2.132 12.650 -9.974 1.00 86.69 83 GLY A C 1
ATOM 609 O O . GLY A 1 83 ? 1.461 11.878 -9.294 1.00 86.69 83 GLY A O 1
ATOM 610 N N . THR A 1 84 ? 2.020 12.705 -11.301 1.00 87.81 84 THR A N 1
ATOM 611 C CA . THR A 1 84 ? 1.069 11.872 -12.062 1.00 87.81 84 THR A CA 1
ATOM 612 C C . THR A 1 84 ? 1.384 10.378 -11.999 1.00 87.81 84 THR A C 1
ATOM 614 O O . THR A 1 84 ? 0.497 9.558 -12.214 1.00 87.81 84 THR A O 1
ATOM 617 N N . THR A 1 85 ? 2.636 10.019 -11.702 1.00 89.25 85 THR A N 1
ATOM 618 C CA . THR A 1 85 ? 3.085 8.636 -11.518 1.00 89.25 85 THR A CA 1
ATOM 619 C C . THR A 1 85 ? 4.037 8.530 -10.320 1.00 89.25 85 THR A C 1
ATOM 621 O O . THR A 1 85 ? 4.627 9.538 -9.908 1.00 89.25 85 THR A O 1
ATOM 624 N N . PRO A 1 86 ? 4.269 7.315 -9.787 1.00 88.19 86 PRO A N 1
ATOM 625 C CA . PRO A 1 86 ? 5.252 7.081 -8.724 1.00 88.19 86 PRO A CA 1
ATOM 626 C C . PRO A 1 86 ? 6.705 7.426 -9.083 1.00 88.19 86 PRO A C 1
ATOM 628 O O . PRO A 1 86 ? 7.540 7.490 -8.185 1.00 88.19 86 PRO A O 1
ATOM 631 N N . ALA A 1 87 ? 7.030 7.699 -10.356 1.00 90.69 87 ALA A N 1
ATOM 632 C CA . ALA A 1 87 ? 8.381 8.097 -10.774 1.00 90.69 87 ALA A CA 1
ATOM 633 C C . ALA A 1 87 ? 8.854 9.390 -10.089 1.00 90.69 87 ALA A C 1
ATOM 635 O O . ALA A 1 87 ? 10.044 9.562 -9.845 1.00 90.69 87 ALA A O 1
ATOM 636 N N . ALA A 1 88 ? 7.923 10.284 -9.736 1.00 90.81 88 ALA A N 1
ATOM 637 C CA . ALA A 1 88 ? 8.214 11.505 -8.981 1.00 90.81 88 ALA A CA 1
ATOM 638 C C . ALA A 1 88 ? 8.445 11.252 -7.471 1.00 90.81 88 ALA A C 1
ATOM 640 O O . ALA A 1 88 ? 8.639 12.190 -6.694 1.00 90.81 88 ALA A O 1
ATOM 641 N N . GLY A 1 89 ? 8.417 9.988 -7.043 1.00 88.81 89 GLY A N 1
ATOM 642 C CA . GLY A 1 89 ? 8.506 9.561 -5.655 1.00 88.81 89 GLY A CA 1
ATOM 643 C C . GLY A 1 89 ? 7.144 9.470 -4.964 1.00 88.81 89 GLY A C 1
ATOM 644 O O . GLY A 1 89 ? 6.145 10.051 -5.391 1.00 88.81 89 GLY A O 1
ATOM 645 N N . CYS A 1 90 ? 7.123 8.746 -3.847 1.00 87.38 90 CYS A N 1
ATOM 646 C CA . CYS A 1 90 ? 5.926 8.522 -3.042 1.00 87.38 90 CYS A CA 1
ATOM 647 C C . CYS A 1 90 ? 5.960 9.348 -1.756 1.00 87.38 90 CYS A C 1
ATOM 649 O O . CYS A 1 90 ? 7.025 9.607 -1.180 1.00 87.38 90 CYS A O 1
ATOM 651 N N . ARG A 1 91 ? 4.781 9.768 -1.300 1.00 83.50 91 ARG A N 1
ATOM 652 C CA . ARG A 1 91 ? 4.575 10.307 0.038 1.00 83.50 91 ARG A CA 1
ATOM 653 C C . ARG A 1 91 ? 3.822 9.264 0.853 1.00 83.50 91 ARG A C 1
ATOM 655 O O . ARG A 1 91 ? 2.665 8.971 0.566 1.00 83.50 91 ARG A O 1
ATOM 662 N N . TYR A 1 92 ? 4.503 8.739 1.861 1.00 71.94 92 TYR A N 1
ATOM 663 C CA . TYR A 1 92 ? 3.900 7.879 2.863 1.00 71.94 92 TYR A CA 1
ATOM 664 C C . TYR A 1 92 ? 3.105 8.780 3.801 1.00 71.94 92 TYR A C 1
ATOM 666 O O . TYR A 1 92 ? 3.670 9.694 4.411 1.00 71.94 92 TYR A O 1
ATOM 674 N N . GLY A 1 93 ? 1.792 8.586 3.845 1.00 60.28 93 GLY A N 1
ATOM 675 C CA . GLY A 1 93 ? 0.983 9.178 4.892 1.00 60.28 93 GLY A CA 1
ATOM 676 C C . GLY A 1 93 ? 1.406 8.529 6.200 1.00 60.28 93 GLY A C 1
ATOM 677 O O . GLY A 1 93 ? 1.321 7.311 6.342 1.00 60.28 93 GLY A O 1
ATOM 678 N N . ALA A 1 94 ? 1.861 9.323 7.165 1.00 55.31 94 ALA A N 1
ATOM 679 C CA . ALA A 1 94 ? 1.761 8.928 8.563 1.00 55.31 94 ALA A CA 1
ATOM 680 C C . ALA A 1 94 ? 0.283 9.033 8.958 1.00 55.31 94 ALA A C 1
ATOM 682 O O . ALA A 1 94 ? -0.042 9.764 9.882 1.00 55.31 94 ALA A O 1
ATOM 683 N N . ASP A 1 95 ? -0.602 8.403 8.177 1.00 56.09 95 ASP A N 1
ATOM 684 C CA . ASP A 1 95 ? -2.037 8.486 8.357 1.00 56.09 95 ASP A CA 1
ATOM 685 C C . ASP A 1 95 ? -2.295 7.757 9.661 1.00 56.09 95 ASP A C 1
ATOM 687 O O . ASP A 1 95 ? -2.137 6.543 9.808 1.00 56.09 95 ASP A O 1
ATOM 691 N N . GLU A 1 96 ? -2.470 8.588 10.670 1.00 55.19 96 GLU A N 1
ATOM 692 C CA . GLU A 1 96 ? -2.492 8.219 12.057 1.00 55.19 96 GLU A CA 1
ATOM 693 C C . GLU A 1 96 ? -3.666 7.265 12.189 1.00 55.19 96 GLU A C 1
ATOM 695 O O . GLU A 1 96 ? -4.801 7.627 11.897 1.00 55.19 96 GLU A O 1
ATOM 700 N N . ASN A 1 97 ? -3.382 6.026 12.584 1.00 60.16 97 ASN A N 1
ATOM 701 C CA . ASN A 1 97 ? -4.333 4.922 12.711 1.00 60.16 97 ASN A CA 1
ATOM 702 C C . ASN A 1 97 ? -5.532 5.225 13.642 1.00 60.16 97 ASN A C 1
ATOM 704 O O . ASN A 1 97 ? -6.265 4.313 13.990 1.00 60.16 97 ASN A O 1
ATOM 708 N N . LEU A 1 98 ? -5.706 6.455 14.120 1.00 65.88 98 LEU A N 1
ATOM 709 C CA . LEU A 1 98 ? -6.712 6.912 15.063 1.00 65.88 98 LEU A CA 1
ATOM 710 C C . LEU A 1 98 ? -7.985 7.349 14.326 1.00 65.88 98 LEU A C 1
ATOM 712 O O . LEU A 1 98 ? -8.026 8.402 13.696 1.00 65.88 98 LEU A O 1
ATOM 716 N N . GLY A 1 99 ? -9.048 6.559 14.460 1.00 63.62 99 GLY A N 1
ATOM 717 C CA . GLY A 1 99 ? -10.410 6.956 14.104 1.00 63.62 99 GLY A CA 1
ATOM 718 C C . GLY A 1 99 ? -11.195 7.337 15.357 1.00 63.62 99 GLY A C 1
ATOM 719 O O . GLY A 1 99 ? -11.038 6.701 16.395 1.00 63.62 99 GLY A O 1
ATOM 720 N N . TYR A 1 100 ? -12.049 8.354 15.283 1.00 68.00 100 TYR A N 1
ATOM 721 C CA . TYR A 1 100 ? -12.986 8.691 16.357 1.00 68.00 100 TYR A CA 1
ATOM 722 C C . TYR A 1 100 ? -14.338 9.131 15.788 1.00 68.00 100 TYR A C 1
ATOM 724 O O . TYR A 1 100 ? -14.427 9.571 14.643 1.00 68.00 100 TYR A O 1
ATOM 732 N N . GLY A 1 101 ? -15.395 8.995 16.583 1.00 69.56 101 GLY A N 1
ATOM 733 C CA . GLY A 1 101 ? -16.760 9.384 16.245 1.00 69.56 101 GLY A CA 1
ATOM 734 C C . GLY A 1 101 ? -17.584 9.696 17.493 1.00 69.56 101 GLY A C 1
ATOM 735 O O . GLY A 1 101 ? -17.227 9.292 18.602 1.00 69.56 101 GLY A O 1
ATOM 736 N N . VAL A 1 102 ? -18.676 10.429 17.295 1.00 63.81 102 VAL A N 1
ATOM 737 C CA . VAL A 1 102 ? -19.684 10.780 18.309 1.00 63.81 102 VAL A CA 1
ATOM 738 C C . VAL A 1 102 ? -21.023 10.155 17.944 1.00 63.81 102 VAL A C 1
ATOM 740 O O . VAL A 1 102 ? -21.282 10.040 16.725 1.00 63.81 102 VAL A O 1
#